Protein AF-A0A8T3QSY0-F1 (afdb_monomer)

Sequence (60 aa):
NHLEAGEAVYDAFLGSGTTLVAAETLGRRCLGMEIDPKYCQLAIERWHNFTGQQAVRADG

Foldseek 3Di:
DPDAAAEEDEEADCQLNPVVLVCVVRNYHYHYHHDDVVSVVNNQVVVCVNPVDHDDDDDD

Stru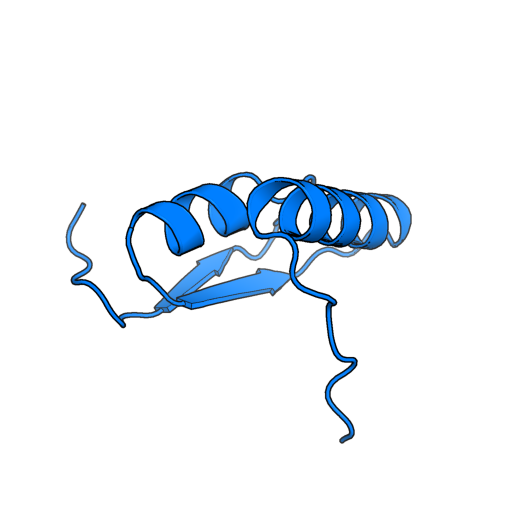cture (mmCIF, N/CA/C/O backbone):
data_AF-A0A8T3QSY0-F1
#
_entry.id   AF-A0A8T3QSY0-F1
#
loop_
_atom_site.group_PDB
_atom_site.id
_atom_site.type_symbol
_atom_site.label_atom_id
_atom_site.label_alt_id
_atom_site.label_comp_id
_atom_site.label_asym_id
_atom_site.label_entity_id
_atom_site.label_seq_id
_atom_site.pdbx_PDB_ins_co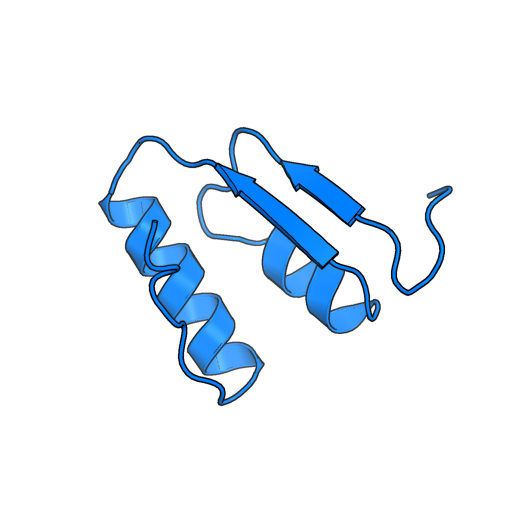de
_atom_site.Cartn_x
_atom_site.Cartn_y
_atom_site.Cartn_z
_atom_site.occupancy
_atom_site.B_iso_or_equiv
_atom_site.auth_seq_id
_atom_site.auth_comp_id
_atom_site.auth_asym_id
_atom_site.auth_atom_id
_atom_site.pdbx_PDB_model_num
ATOM 1 N N . ASN A 1 1 ? -7.682 18.215 -3.562 1.00 52.78 1 ASN A N 1
ATOM 2 C CA . ASN A 1 1 ? -7.747 16.788 -3.943 1.00 52.78 1 ASN A CA 1
ATOM 3 C C . ASN A 1 1 ? -9.230 16.467 -4.103 1.00 52.78 1 ASN A C 1
ATOM 5 O O . ASN A 1 1 ? -9.946 16.747 -3.157 1.00 52.78 1 ASN A O 1
ATOM 9 N N . HIS A 1 2 ? -9.691 16.069 -5.294 1.00 75.12 2 HIS A N 1
ATOM 10 C CA . HIS A 1 2 ? -11.107 16.149 -5.731 1.00 75.12 2 HIS A CA 1
ATOM 11 C C . HIS A 1 2 ? -11.924 14.866 -5.482 1.00 75.12 2 HIS A C 1
ATOM 13 O O . HIS A 1 2 ? -13.027 14.755 -5.997 1.00 75.12 2 HIS A O 1
ATOM 19 N N . LEU A 1 3 ? -11.350 13.890 -4.768 1.00 78.31 3 LEU A N 1
ATOM 20 C CA . LEU A 1 3 ? -11.980 12.591 -4.542 1.00 78.31 3 LEU A CA 1
ATOM 21 C C . LEU A 1 3 ? -12.767 12.576 -3.229 1.00 78.31 3 LEU A C 1
ATOM 23 O O . LEU A 1 3 ? -12.259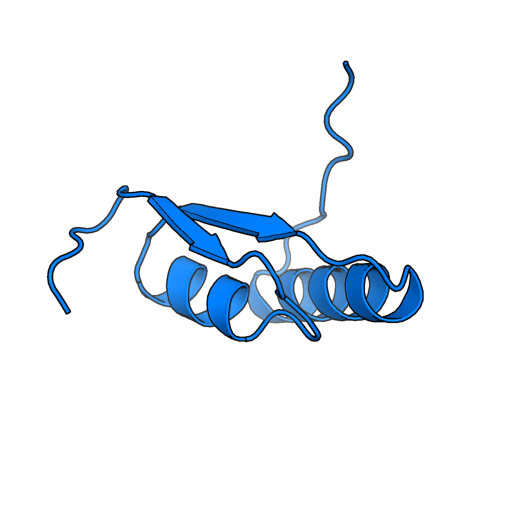 13.020 -2.196 1.00 78.31 3 LEU A O 1
ATOM 27 N N . GLU A 1 4 ? -13.953 11.993 -3.244 1.00 86.25 4 GLU A N 1
ATOM 28 C CA . GLU A 1 4 ? -14.773 11.768 -2.054 1.00 86.25 4 GLU A CA 1
ATOM 29 C C . GLU A 1 4 ? -14.442 10.417 -1.394 1.00 86.25 4 GLU A C 1
ATOM 31 O O . GLU A 1 4 ? -13.726 9.575 -1.949 1.00 86.25 4 GLU A O 1
ATOM 36 N N . ALA A 1 5 ? -14.919 10.197 -0.166 1.00 88.00 5 ALA A N 1
ATOM 37 C CA . ALA A 1 5 ? -14.828 8.881 0.470 1.00 88.00 5 ALA A CA 1
ATOM 38 C C . ALA A 1 5 ? -15.571 7.823 -0.375 1.00 88.00 5 ALA A C 1
ATOM 40 O O . ALA A 1 5 ? -16.612 8.097 -0.969 1.00 88.00 5 ALA A O 1
ATOM 41 N N . GLY A 1 6 ? -15.032 6.606 -0.449 1.00 89.06 6 GLY A N 1
ATOM 42 C CA . GLY A 1 6 ? -15.559 5.514 -1.277 1.00 89.06 6 GLY A CA 1
ATOM 43 C C . GLY A 1 6 ? -15.145 5.550 -2.756 1.00 89.06 6 GLY A C 1
ATOM 44 O O . GLY A 1 6 ? -15.252 4.525 -3.446 1.00 89.06 6 GLY A O 1
ATOM 45 N N . GLU A 1 7 ? -14.613 6.666 -3.257 1.00 94.44 7 GLU A N 1
ATOM 46 C CA . GLU A 1 7 ? -14.049 6.730 -4.607 1.00 94.44 7 GLU A CA 1
ATOM 47 C C . GLU A 1 7 ? -12.711 5.989 -4.702 1.00 94.44 7 GLU A C 1
ATOM 49 O O . GLU A 1 7 ? -12.028 5.743 -3.701 1.00 94.44 7 GLU A O 1
ATOM 54 N N . ALA A 1 8 ? -12.363 5.579 -5.922 1.00 94.62 8 ALA A N 1
ATOM 55 C CA . ALA A 1 8 ? -11.130 4.856 -6.189 1.00 94.62 8 ALA A CA 1
ATOM 56 C C . ALA A 1 8 ? -10.004 5.817 -6.591 1.00 94.62 8 ALA A C 1
ATOM 58 O O . ALA A 1 8 ? -10.188 6.675 -7.452 1.00 94.62 8 ALA A O 1
ATOM 59 N N . VAL A 1 9 ? -8.822 5.629 -6.009 1.00 95.62 9 VAL A N 1
ATOM 60 C CA . VAL A 1 9 ? -7.563 6.192 -6.502 1.00 95.62 9 VAL A CA 1
ATOM 61 C C . VAL A 1 9 ? -6.766 5.092 -7.190 1.00 95.62 9 VAL A C 1
ATOM 63 O O . VAL A 1 9 ? -6.665 3.981 -6.671 1.00 95.62 9 VAL A O 1
ATOM 66 N N . TYR A 1 10 ? -6.209 5.403 -8.355 1.00 96.75 10 TYR A N 1
ATOM 67 C CA . TYR A 1 10 ? -5.354 4.492 -9.104 1.00 96.75 10 TYR A CA 1
ATOM 68 C C . TYR A 1 10 ? -3.888 4.916 -9.001 1.00 96.75 10 TYR A C 1
ATOM 70 O O . TYR A 1 10 ? -3.576 6.092 -9.186 1.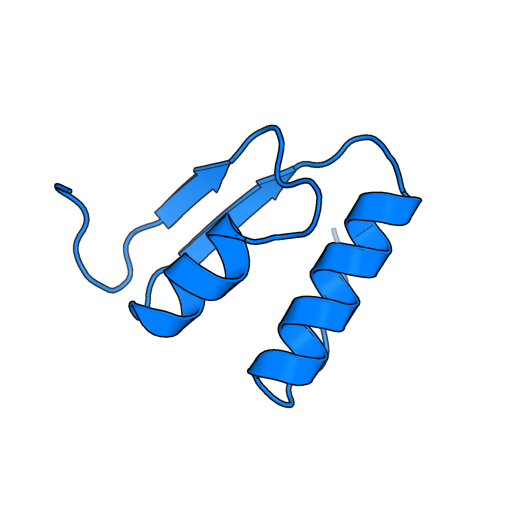00 96.75 10 TYR A O 1
ATOM 78 N N . ASP A 1 11 ? -3.008 3.955 -8.729 1.00 96.88 11 ASP A N 1
ATOM 79 C CA . ASP A 1 11 ? -1.560 4.149 -8.667 1.00 96.88 11 ASP A CA 1
ATOM 80 C C . ASP A 1 11 ? -0.846 3.041 -9.451 1.00 96.88 11 ASP A C 1
ATOM 82 O O . ASP A 1 11 ? -0.817 1.881 -9.041 1.00 96.88 11 ASP A O 1
ATOM 86 N N . ALA A 1 12 ? -0.284 3.389 -10.608 1.00 96.94 12 ALA A N 1
ATOM 87 C CA . ALA A 1 12 ? 0.403 2.431 -11.474 1.00 96.94 12 ALA A CA 1
ATOM 88 C C . ALA A 1 12 ? 1.798 2.027 -10.959 1.00 96.94 12 ALA A C 1
ATOM 90 O O . ALA A 1 12 ? 2.387 1.095 -11.506 1.00 96.94 12 ALA A O 1
ATOM 91 N N . PHE A 1 13 ? 2.323 2.730 -9.950 1.00 96.75 13 PHE A N 1
ATOM 92 C CA . PHE A 1 13 ? 3.650 2.521 -9.374 1.00 96.75 13 PHE A CA 1
ATOM 93 C C . PHE A 1 13 ? 3.546 2.548 -7.850 1.00 96.75 13 PHE A C 1
ATOM 95 O O . PHE A 1 13 ? 4.123 3.405 -7.175 1.00 96.75 13 PHE A O 1
ATOM 102 N N . LEU A 1 14 ? 2.770 1.604 -7.315 1.00 97.56 14 LEU A N 1
ATOM 103 C CA . LEU A 1 14 ? 2.394 1.571 -5.907 1.00 97.56 14 LEU A CA 1
ATOM 104 C C . LEU A 1 14 ? 3.621 1.532 -4.981 1.00 97.56 14 LEU A C 1
ATOM 106 O O . LEU A 1 14 ? 3.564 2.040 -3.853 1.00 97.56 14 LEU A O 1
ATOM 110 N N . GLY A 1 15 ? 4.729 0.936 -5.441 1.00 97.44 15 GLY A N 1
ATOM 111 C CA . GLY A 1 15 ? 5.970 0.831 -4.696 1.00 97.44 15 GLY A CA 1
ATOM 112 C C . GLY A 1 15 ? 5.721 0.227 -3.320 1.00 97.44 15 GLY A C 1
ATOM 113 O O . GLY A 1 15 ? 5.138 -0.840 -3.172 1.00 97.44 15 GLY A O 1
ATOM 114 N N . SER A 1 16 ? 6.121 0.945 -2.273 1.00 96.06 16 SER A N 1
ATOM 115 C CA . SER A 1 16 ? 5.926 0.487 -0.891 1.00 96.06 16 SER A CA 1
ATOM 116 C C . SER A 1 16 ? 4.495 0.660 -0.344 1.00 96.06 16 SER A C 1
ATOM 118 O O . SER A 1 16 ? 4.256 0.368 0.825 1.00 96.06 16 SER A O 1
ATOM 120 N N . GLY A 1 17 ? 3.540 1.164 -1.132 1.00 96.38 17 GLY A N 1
ATOM 121 C CA . GLY A 1 17 ? 2.131 1.260 -0.736 1.00 96.38 17 GLY A CA 1
ATOM 122 C C . GLY A 1 17 ? 1.760 2.503 0.078 1.00 96.38 17 GLY A C 1
ATOM 123 O O . GLY A 1 17 ? 0.866 2.440 0.916 1.00 96.38 17 GLY A O 1
ATOM 124 N N . THR A 1 18 ? 2.428 3.644 -0.119 1.00 97.00 18 THR A N 1
ATOM 125 C CA . THR A 1 18 ? 2.051 4.904 0.562 1.00 97.00 18 THR A CA 1
ATOM 126 C C . THR A 1 18 ? 0.661 5.387 0.144 1.00 97.00 18 THR A C 1
ATOM 128 O O . THR A 1 18 ? -0.138 5.762 1.003 1.00 97.00 18 THR A O 1
ATOM 131 N N . THR A 1 19 ? 0.340 5.316 -1.151 1.00 97.25 19 THR A N 1
ATOM 132 C CA . THR A 1 19 ? -0.988 5.661 -1.684 1.00 97.25 19 THR A CA 1
ATOM 133 C C . THR A 1 19 ? -2.081 4.755 -1.118 1.00 97.25 19 THR A C 1
ATOM 135 O O . THR A 1 19 ? -3.160 5.242 -0.786 1.00 97.25 19 THR A O 1
ATOM 138 N N . LEU A 1 20 ? -1.786 3.464 -0.925 1.00 97.75 20 LEU A N 1
ATOM 139 C CA . LEU A 1 20 ? -2.696 2.495 -0.306 1.00 97.75 20 LEU A CA 1
ATOM 140 C C . LEU A 1 20 ? -3.055 2.890 1.134 1.00 97.75 20 LEU A C 1
ATOM 142 O O . LEU A 1 20 ? -4.233 2.972 1.467 1.00 97.75 20 LEU A O 1
ATOM 146 N N . VAL A 1 21 ? -2.0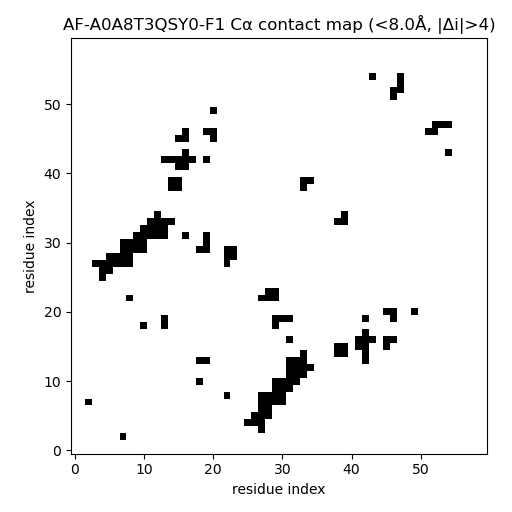62 3.215 1.969 1.00 97.75 21 VAL A N 1
ATOM 147 C CA . VAL A 1 21 ? -2.302 3.649 3.361 1.00 97.75 21 VAL A CA 1
ATOM 148 C C . VAL A 1 21 ? -3.051 4.984 3.424 1.00 97.75 21 VAL A C 1
ATOM 150 O O . VAL A 1 21 ? -3.939 5.167 4.260 1.00 97.75 21 VAL A O 1
ATOM 153 N N . ALA A 1 22 ? -2.731 5.923 2.528 1.00 96.62 22 ALA A N 1
ATOM 154 C CA . ALA A 1 22 ? -3.433 7.202 2.456 1.00 96.62 22 ALA A CA 1
ATOM 155 C C . ALA A 1 22 ? -4.902 7.022 2.043 1.00 96.62 22 ALA A C 1
ATOM 157 O O . ALA A 1 22 ? -5.781 7.665 2.614 1.00 96.62 2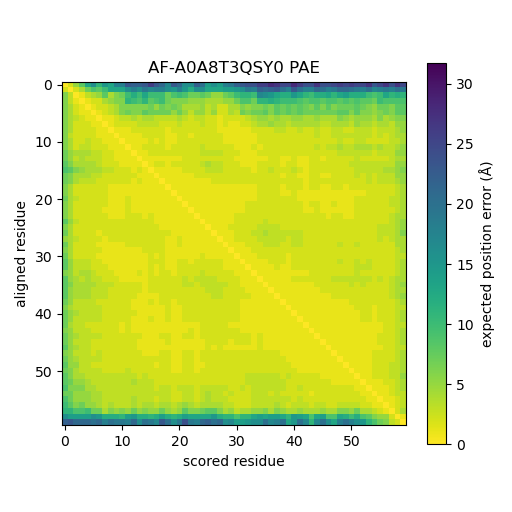2 ALA A O 1
ATOM 158 N N . ALA A 1 23 ? -5.176 6.139 1.079 1.00 96.50 23 ALA A N 1
ATOM 159 C CA . ALA A 1 23 ? -6.535 5.813 0.664 1.00 96.50 23 ALA A CA 1
ATOM 160 C C . ALA A 1 23 ? -7.333 5.178 1.810 1.00 96.50 23 ALA A C 1
ATOM 162 O O . ALA A 1 23 ? -8.433 5.645 2.092 1.00 96.50 23 ALA A O 1
ATOM 163 N N . GLU A 1 24 ? -6.749 4.207 2.519 1.00 96.44 24 GLU A N 1
ATOM 164 C CA . GLU A 1 24 ? -7.360 3.561 3.687 1.00 96.44 24 GLU A CA 1
ATOM 165 C C . GLU A 1 24 ? -7.731 4.589 4.770 1.00 96.44 24 GLU A C 1
ATOM 167 O O . GLU A 1 24 ? -8.873 4.647 5.220 1.00 96.44 24 GLU A O 1
ATOM 172 N N . THR A 1 25 ? -6.797 5.485 5.114 1.00 96.44 25 THR A N 1
ATOM 173 C CA . THR A 1 25 ? -7.016 6.559 6.105 1.00 96.44 25 THR A CA 1
ATOM 174 C C . THR A 1 25 ? -8.164 7.497 5.716 1.00 96.44 25 THR A C 1
ATOM 176 O O . THR A 1 25 ? -8.854 8.037 6.578 1.00 96.44 25 THR A O 1
ATOM 179 N N . LEU A 1 26 ? -8.373 7.706 4.414 1.00 95.69 26 LEU A N 1
ATOM 180 C CA . LEU A 1 26 ? -9.405 8.592 3.873 1.00 95.69 26 LEU A CA 1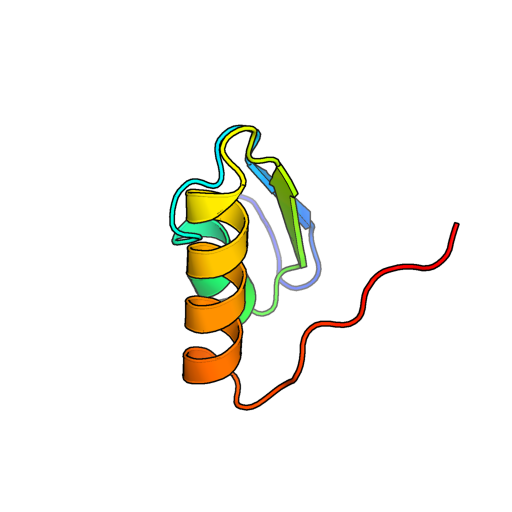
ATOM 181 C C . LEU A 1 26 ? -10.720 7.859 3.561 1.00 95.69 26 LEU A C 1
ATOM 183 O O . LEU A 1 26 ? -11.624 8.467 2.988 1.00 95.69 26 LEU A O 1
ATOM 187 N N . GLY A 1 27 ? -10.833 6.567 3.891 1.00 95.12 27 GLY A N 1
ATOM 188 C CA . GLY A 1 27 ? -12.005 5.754 3.561 1.00 95.12 27 GLY A CA 1
ATOM 189 C C . GLY A 1 27 ? -12.221 5.603 2.052 1.00 95.12 27 GLY A C 1
ATOM 190 O O . GLY A 1 27 ? -13.358 5.566 1.582 1.00 95.12 27 GLY A O 1
ATOM 191 N N . ARG A 1 28 ? -11.140 5.579 1.269 1.00 95.62 28 ARG A N 1
ATOM 192 C CA . ARG A 1 28 ? -11.144 5.439 -0.194 1.00 95.62 28 ARG A CA 1
ATOM 193 C C . ARG A 1 28 ? -10.653 4.061 -0.611 1.00 95.62 28 ARG A C 1
ATOM 195 O O . ARG A 1 28 ? -9.940 3.385 0.123 1.00 95.62 28 ARG A O 1
ATOM 202 N N . ARG A 1 29 ? -10.980 3.672 -1.843 1.00 95.19 29 ARG A N 1
ATOM 203 C CA . ARG A 1 29 ? -10.450 2.449 -2.457 1.00 95.19 29 ARG A CA 1
ATOM 204 C C . ARG A 1 29 ? -9.140 2.767 -3.173 1.00 95.19 29 ARG A C 1
ATOM 206 O O . ARG A 1 29 ? -9.073 3.745 -3.910 1.00 95.19 29 ARG A O 1
ATOM 213 N N . CYS A 1 30 ? -8.112 1.945 -2.997 1.00 96.81 30 CYS A N 1
ATOM 214 C CA . CYS A 1 30 ? -6.875 2.043 -3.773 1.00 96.81 30 CYS A CA 1
ATOM 215 C C . CYS A 1 30 ? -6.798 0.890 -4.774 1.00 96.81 30 CYS A C 1
ATOM 217 O O . CYS A 1 30 ? -6.938 -0.271 -4.399 1.00 96.81 30 CYS A O 1
ATOM 219 N N . LEU A 1 31 ? -6.566 1.221 -6.041 1.00 96.62 31 LEU A N 1
ATOM 220 C CA . LEU A 1 31 ? -6.225 0.280 -7.098 1.00 96.62 31 LEU A CA 1
ATOM 221 C C . LEU A 1 31 ? -4.754 0.508 -7.444 1.00 96.62 31 LEU A C 1
ATOM 223 O O . LEU A 1 31 ? -4.418 1.460 -8.144 1.00 96.62 31 LEU A O 1
ATOM 227 N N . GLY A 1 32 ? -3.878 -0.324 -6.895 1.00 96.38 32 GLY A N 1
ATOM 228 C CA . GLY A 1 32 ? -2.438 -0.202 -7.085 1.00 96.38 32 GLY A CA 1
ATOM 229 C C . GLY A 1 32 ? -1.875 -1.311 -7.966 1.00 96.38 32 GLY A C 1
ATOM 230 O O . GLY A 1 32 ? -2.336 -2.450 -7.895 1.00 96.38 32 GLY A O 1
ATOM 231 N N . MET A 1 33 ? -0.858 -0.991 -8.763 1.00 97.38 33 MET A N 1
ATOM 232 C CA . MET A 1 33 ? -0.024 -1.974 -9.456 1.00 97.38 33 MET A CA 1
ATOM 233 C C . MET A 1 33 ? 1.439 -1.753 -9.101 1.00 97.38 33 MET A C 1
ATOM 235 O O . MET A 1 33 ? 1.882 -0.624 -8.908 1.00 97.38 33 MET A O 1
ATOM 239 N N . GLU A 1 34 ? 2.184 -2.844 -9.024 1.00 97.88 34 GLU A N 1
ATOM 240 C CA . GLU A 1 34 ? 3.622 -2.830 -8.812 1.00 97.88 34 GLU A CA 1
ATOM 241 C C . GLU A 1 34 ? 4.229 -4.020 -9.556 1.00 97.88 34 GLU A C 1
ATOM 243 O O . GLU A 1 34 ? 3.649 -5.107 -9.588 1.00 97.88 34 GLU A O 1
ATOM 248 N N . ILE A 1 35 ? 5.359 -3.786 -10.218 1.00 97.94 35 ILE A N 1
ATOM 249 C CA . ILE A 1 35 ? 6.011 -4.779 -11.070 1.00 97.94 35 ILE A CA 1
ATOM 250 C C . ILE A 1 35 ? 7.031 -5.604 -10.292 1.00 97.94 35 ILE A C 1
ATOM 252 O O . ILE A 1 35 ? 7.221 -6.778 -10.605 1.00 97.94 35 ILE A O 1
ATOM 256 N N . ASP A 1 36 ? 7.683 -5.014 -9.288 1.00 97.81 36 ASP A N 1
ATOM 257 C CA . ASP A 1 36 ? 8.646 -5.719 -8.453 1.00 97.81 36 ASP A CA 1
ATOM 258 C C . ASP A 1 36 ? 7.912 -6.493 -7.342 1.00 97.81 36 ASP A C 1
ATOM 260 O O . ASP A 1 36 ? 7.347 -5.884 -6.424 1.00 97.81 36 ASP A O 1
ATOM 264 N N . PRO A 1 37 ? 7.966 -7.840 -7.347 1.00 97.12 37 PRO A N 1
ATOM 265 C CA . PRO A 1 37 ? 7.301 -8.660 -6.339 1.00 97.12 37 PRO A CA 1
ATOM 266 C C . PRO A 1 37 ? 7.706 -8.326 -4.897 1.00 97.12 37 PRO A C 1
ATOM 268 O O . PRO A 1 37 ? 6.908 -8.512 -3.977 1.00 97.12 37 PRO A O 1
ATOM 271 N N . LYS A 1 38 ? 8.927 -7.817 -4.673 1.00 97.88 38 LYS A N 1
ATOM 272 C CA . LYS A 1 38 ? 9.382 -7.399 -3.339 1.00 97.88 38 LYS A CA 1
ATOM 273 C C . LYS A 1 38 ? 8.600 -6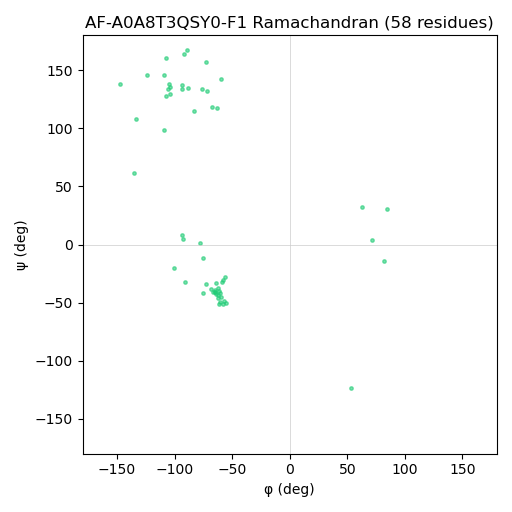.193 -2.837 1.00 97.88 38 LYS A C 1
ATOM 275 O O . LYS A 1 38 ? 8.237 -6.147 -1.664 1.00 97.88 38 LYS A O 1
ATOM 280 N N . TYR A 1 39 ? 8.330 -5.231 -3.716 1.00 98.06 39 TYR A N 1
ATOM 281 C CA . TYR A 1 39 ? 7.534 -4.060 -3.369 1.00 98.06 39 TYR A CA 1
ATOM 282 C C . TYR A 1 39 ? 6.051 -4.414 -3.219 1.00 98.06 39 TYR A C 1
ATOM 284 O O . TYR A 1 39 ? 5.422 -3.916 -2.288 1.00 98.06 39 TYR A O 1
ATOM 292 N N . CYS A 1 40 ? 5.526 -5.366 -4.004 1.00 97.31 40 CYS A N 1
ATOM 293 C CA . CYS A 1 40 ? 4.192 -5.933 -3.771 1.00 97.31 40 CYS A CA 1
ATOM 294 C C . CYS A 1 40 ? 4.056 -6.498 -2.348 1.00 97.31 40 CYS A C 1
ATOM 296 O O . CYS A 1 40 ? 3.119 -6.152 -1.629 1.00 97.31 40 CYS A O 1
ATOM 298 N N . GLN A 1 41 ? 5.012 -7.329 -1.921 1.00 97.56 41 GLN A N 1
ATOM 299 C CA . GLN A 1 41 ? 5.013 -7.915 -0.579 1.00 97.56 41 GLN A CA 1
ATOM 300 C C . GLN A 1 41 ? 5.125 -6.838 0.510 1.00 97.56 41 GLN A C 1
ATOM 302 O O . GLN A 1 41 ? 4.369 -6.856 1.480 1.00 97.56 41 GLN A O 1
ATOM 307 N N . LEU A 1 42 ? 6.005 -5.851 0.319 1.00 97.94 42 LEU A N 1
ATOM 308 C CA . LEU A 1 42 ? 6.163 -4.737 1.254 1.00 97.94 42 LEU A CA 1
ATOM 309 C C . LEU A 1 42 ? 4.878 -3.902 1.396 1.00 97.94 42 LEU A C 1
ATOM 311 O O . LEU A 1 42 ? 4.533 -3.488 2.503 1.00 97.94 42 LEU A O 1
ATOM 315 N N . ALA A 1 43 ? 4.165 -3.651 0.295 1.00 98.12 43 ALA A N 1
ATOM 316 C CA . ALA A 1 43 ? 2.891 -2.937 0.317 1.00 98.12 43 ALA A CA 1
ATOM 317 C C . ALA A 1 43 ? 1.809 -3.725 1.079 1.00 98.12 43 ALA A C 1
ATOM 319 O O . ALA A 1 43 ? 1.076 -3.133 1.875 1.00 98.12 43 ALA A O 1
ATOM 320 N N . ILE A 1 44 ? 1.752 -5.050 0.889 1.00 97.50 44 ILE A N 1
ATOM 321 C CA . ILE A 1 44 ? 0.845 -5.951 1.620 1.00 97.50 44 ILE A CA 1
ATOM 322 C C . ILE A 1 44 ? 1.137 -5.908 3.124 1.00 97.50 44 ILE A C 1
ATOM 324 O O . ILE A 1 44 ? 0.230 -5.654 3.914 1.00 97.50 44 ILE A O 1
ATOM 328 N N . GLU A 1 45 ? 2.398 -6.092 3.524 1.00 97.94 45 GLU A N 1
ATOM 329 C CA . GLU A 1 45 ? 2.814 -6.069 4.934 1.00 97.94 45 GLU A CA 1
ATOM 330 C C . GLU A 1 45 ? 2.523 -4.724 5.594 1.00 97.94 45 GLU A C 1
ATOM 332 O O . GLU A 1 45 ? 2.034 -4.664 6.723 1.00 97.94 45 GLU A O 1
ATOM 337 N N . ARG A 1 46 ? 2.788 -3.621 4.885 1.00 98.00 46 ARG A N 1
ATOM 338 C CA . ARG A 1 46 ? 2.467 -2.282 5.380 1.00 98.00 46 ARG A CA 1
ATOM 339 C C . ARG A 1 46 ? 0.970 -2.132 5.637 1.00 98.00 46 ARG A C 1
ATOM 341 O O . ARG A 1 46 ? 0.599 -1.597 6.679 1.00 98.00 46 ARG A O 1
ATOM 348 N N . TRP A 1 47 ? 0.126 -2.591 4.716 1.00 98.06 47 TRP A N 1
ATOM 349 C CA . TRP A 1 47 ? -1.324 -2.511 4.878 1.00 98.06 47 TRP A CA 1
ATOM 350 C C . TRP A 1 47 ? -1.840 -3.436 5.992 1.00 98.06 47 TRP A C 1
ATOM 352 O O . TRP A 1 47 ? -2.675 -2.993 6.781 1.00 98.06 47 TRP A O 1
ATOM 362 N N . HIS A 1 48 ? -1.295 -4.653 6.151 1.00 97.81 48 HIS A N 1
ATOM 363 C CA . HIS A 1 48 ? -1.597 -5.527 7.303 1.00 97.81 48 HIS A CA 1
ATOM 364 C C . HIS A 1 48 ? -1.267 -4.843 8.623 1.00 97.81 48 HIS A C 1
ATOM 366 O O . HIS A 1 48 ? -2.112 -4.767 9.507 1.00 97.81 48 HIS A O 1
ATOM 372 N N . ASN A 1 49 ? -0.052 -4.306 8.746 1.00 97.69 49 ASN A N 1
ATOM 373 C CA . ASN A 1 49 ? 0.398 -3.648 9.971 1.00 97.69 49 ASN A CA 1
ATOM 374 C C . ASN A 1 49 ? -0.426 -2.395 10.292 1.00 97.69 49 ASN A C 1
ATOM 376 O O . ASN A 1 49 ? -0.629 -2.078 11.460 1.00 97.69 49 ASN A O 1
ATOM 380 N N . PHE A 1 50 ? -0.892 -1.680 9.265 1.00 97.75 50 PHE A N 1
ATOM 381 C CA . PHE A 1 50 ? -1.703 -0.478 9.432 1.00 97.75 50 PHE A CA 1
ATOM 382 C C . PHE A 1 50 ? -3.153 -0.787 9.834 1.00 97.75 50 PHE A C 1
ATOM 384 O O . PHE A 1 50 ? -3.707 -0.102 10.689 1.00 97.75 50 PHE A O 1
ATOM 391 N N . THR A 1 51 ? -3.772 -1.806 9.231 1.00 97.19 51 THR A N 1
ATOM 392 C CA . THR A 1 51 ? -5.211 -2.095 9.396 1.00 97.19 51 THR A CA 1
ATOM 393 C C . THR A 1 51 ? -5.523 -3.226 10.375 1.00 97.19 51 THR A C 1
ATOM 395 O O . THR A 1 51 ? -6.658 -3.342 10.831 1.00 97.19 51 THR A O 1
ATOM 398 N N . GLY A 1 52 ? -4.553 -4.098 10.659 1.00 97.62 52 GLY A N 1
ATOM 399 C CA . GLY A 1 52 ? -4.764 -5.371 11.352 1.00 97.62 52 GLY A CA 1
ATOM 400 C C . GLY A 1 52 ? -5.489 -6.435 10.516 1.00 97.62 52 GLY A C 1
ATOM 401 O O . GLY A 1 52 ? -5.796 -7.507 11.035 1.00 97.62 52 GLY A O 1
ATOM 402 N N . GLN A 1 53 ? -5.784 -6.163 9.242 1.00 96.56 53 GLN A N 1
ATOM 403 C CA . 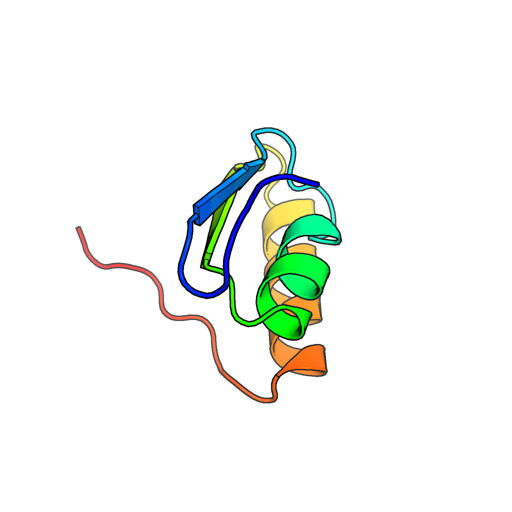GLN A 1 53 ? -6.486 -7.086 8.351 1.00 96.56 53 GLN A CA 1
ATOM 404 C C . GLN A 1 53 ? -5.507 -7.964 7.562 1.00 96.56 53 GLN A C 1
ATOM 406 O O . GLN A 1 53 ? -4.320 -7.658 7.458 1.00 96.56 53 GLN A O 1
ATOM 411 N N . GLN A 1 54 ? -6.014 -9.056 6.981 1.00 96.31 54 GLN A N 1
ATOM 412 C CA . GLN A 1 54 ? -5.249 -9.915 6.074 1.00 96.31 54 GLN A CA 1
ATOM 413 C C . GLN A 1 54 ? -5.675 -9.699 4.625 1.00 96.31 54 GLN A C 1
ATOM 415 O O . GLN A 1 54 ? -6.857 -9.587 4.307 1.00 96.31 54 GLN A O 1
ATOM 420 N N . ALA A 1 55 ? -4.681 -9.651 3.743 1.00 94.75 55 ALA A N 1
ATOM 421 C CA . ALA A 1 55 ? -4.883 -9.468 2.317 1.00 94.75 55 ALA A CA 1
ATOM 422 C C . ALA A 1 55 ? -5.366 -10.788 1.728 1.00 94.75 55 ALA A C 1
ATOM 424 O O . ALA A 1 55 ? -4.794 -11.844 1.999 1.00 94.75 55 ALA A O 1
ATOM 425 N N . VAL A 1 56 ? -6.404 -10.707 0.905 1.00 95.12 56 VAL A N 1
ATOM 426 C CA . VAL A 1 56 ? -6.971 -11.861 0.216 1.00 95.12 56 VAL A CA 1
ATOM 427 C C . VAL A 1 56 ? -6.528 -11.803 -1.235 1.00 95.12 56 VAL A C 1
ATOM 429 O O . VAL A 1 56 ? -6.661 -10.774 -1.900 1.00 95.12 56 VAL A O 1
ATOM 432 N N . ARG A 1 57 ? -5.987 -12.915 -1.731 1.00 93.56 57 ARG A N 1
ATOM 433 C CA . ARG A 1 57 ? -5.750 -13.075 -3.162 1.00 93.56 57 ARG A CA 1
ATOM 434 C C . ARG A 1 57 ? -7.115 -13.143 -3.838 1.00 93.56 57 ARG A C 1
ATOM 436 O O . ARG A 1 57 ? -7.896 -14.033 -3.527 1.00 93.56 57 ARG A O 1
ATOM 443 N N . ALA A 1 58 ? -7.403 -12.194 -4.724 1.00 88.81 58 ALA A N 1
ATOM 444 C CA . ALA A 1 58 ? -8.600 -12.273 -5.546 1.00 88.81 58 ALA A CA 1
ATOM 445 C C . ALA A 1 58 ? -8.484 -13.515 -6.439 1.00 88.81 58 ALA A C 1
ATOM 447 O O . ALA A 1 58 ? -7.542 -13.624 -7.229 1.00 88.81 58 ALA A O 1
ATOM 448 N N . ASP A 1 59 ? -9.402 -14.460 -6.266 1.00 86.81 59 ASP A N 1
ATOM 449 C CA . ASP A 1 59 ? -9.551 -15.572 -7.193 1.00 86.81 59 ASP A CA 1
ATOM 450 C C . ASP A 1 59 ? -10.160 -15.027 -8.490 1.00 86.81 59 ASP A C 1
ATOM 452 O O . ASP A 1 59 ? -11.095 -14.221 -8.458 1.00 86.81 59 ASP A O 1
ATOM 456 N N . GLY A 1 60 ? -9.561 -15.406 -9.619 1.00 49.12 60 GLY A N 1
ATOM 457 C CA . GLY A 1 60 ? -10.055 -15.098 -10.961 1.00 49.12 60 GLY A CA 1
ATOM 458 C C . GLY A 1 60 ? -10.915 -16.225 -11.498 1.00 49.12 60 GLY A C 1
ATOM 459 O O . GLY A 1 60 ? -10.539 -17.395 -11.252 1.00 49.12 60 GLY A O 1
#

Nearest PDB structures (foldseek):
  3cjt-assembly4_G  TM=8.653E-01  e=1.778E-02  unclassified
  3cjt-assembly8_O  TM=8.654E-01  e=2.483E-02  unclassified
  5him-assembly1_A  TM=7.514E-01  e=7.723E-02  Methanohalophilus portucalensis FDF-1
  5gwx-assembly1_A  TM=7.535E-01  e=8.256E-02  Methanohalophilus portucalensis FDF-1
  5hil-assembly1_A  TM=7.551E-01  e=8.826E-02  Methanohalophilus portucalensis FDF-1

Secondary structure (DSSP, 8-state):
--PPTTPEEEETT-TTTHHHHHHHHTT-EEEE--SSHHHHHHHHHHHHHHHS----PPP-

Mean predicted aligned error: 3.42 Å

pLDDT: mean 93.86, std 9.11, range [49.12, 98.12]

Solvent-accessible surface area (backbone atoms only — not comparable to full-atom values): 3631 Å² total; per-residue (Å²): 132,94,75,60,69,66,41,76,47,79,33,80,72,31,46,65,26,64,66,48,53,54,21,53,77,55,52,26,40,58,49,67,37,58,88,52,68,68,32,46,52,44,21,51,51,51,48,25,74,72,69,76,51,81,88,73,82,81,84,131

Radius of gyration: 11.37 Å; Cα contacts (8 Å, |Δi|>4): 79; chains: 1; bounding box: 25×32×23 Å